Protein AF-X8CMC0-F1 (afdb_monomer)

Foldseek 3Di:
DDDPPDDFDPDDDPPDDSDDDCVVVVVVVVVLCPDPCNVVVVVLCVQAPNWQWKWWFWDADPVRDIDIGIYHPLDLDCVVTVRSVVVVVVVVVVCVVVVHDDDDDDDDDDDGDIDTDDHD

Sequence (120 aa):
MSTVVADSPMIVLPGLPTTVDPGPVITQMLRRAASPSYGSWWHRAESVGFCAHPIQLRGTDTGGRRHTVWTRCNNRRATVCPSCSDLYARDTWQLVHAGAPAATTTYPLKSLAVRRCSPL

InterPro domains:
  IPR046828 Replication initiator protein [PF20199] (38-102)

Radius of gyration: 20.12 Å; Cα contacts (8 Å, |Δi|>4): 96; chains: 1; bounding box: 39×42×58 Å

Secondary structure (DSSP, 8-state):
---------S---TTS-S----HHHHHHHHHHHTSTTHHHHHHHHHHTTT-SS-EEEEEE-TT--EEEEEE------TTT-HHHHHHHHHHHHHHHHTTPPP-----------PEEPPP-

pLDDT: mean 81.5, std 19.06, range [33.06, 96.94]

Organism: NCBI:txid1299334

Solvent-accessible surface area (backbone atoms only — not comparable to full-atom values): 7754 Å² total; per-residue (Å²): 137,80,81,78,79,70,78,80,74,94,73,82,58,91,94,57,80,94,73,79,84,57,62,69,59,52,52,51,50,51,55,49,65,73,35,94,60,28,65,67,50,48,54,50,38,58,68,26,71,56,35,84,53,53,26,50,46,68,51,64,51,98,85,66,52,79,46,76,47,68,34,49,61,72,42,72,46,51,93,80,24,49,55,38,16,52,51,49,49,54,56,50,48,55,39,48,74,72,68,48,76,86,83,81,86,84,76,88,82,76,92,74,78,78,49,81,67,79,92,129

Nearest PDB structures (foldseek):
  1t94-assembly2_B  TM=2.891E-01  e=3.908E+00  Homo sapiens
  1hbx-assembly1_A  TM=2.400E-01  e=9.453E+00  Homo sapien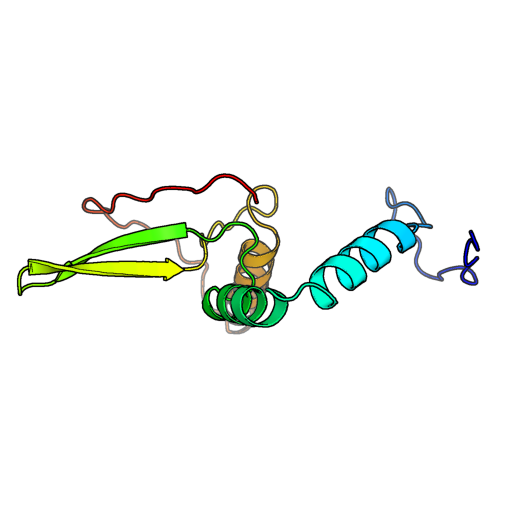s
  4r8u-assembly2_B  TM=1.922E-01  e=8.332E+00  Escherichia coli K-12

Structure (mmCIF, N/CA/C/O backbone):
data_AF-X8CMC0-F1
#
_entry.id   AF-X8CMC0-F1
#
loop_
_atom_site.group_PDB
_atom_site.id
_atom_site.type_symbol
_atom_site.label_atom_id
_atom_site.label_alt_id
_atom_site.label_comp_id
_atom_site.label_asym_id
_atom_site.label_entity_id
_atom_site.label_seq_id
_atom_site.pdbx_PDB_ins_code
_atom_site.Cartn_x
_atom_site.Cartn_y
_atom_site.Cartn_z
_atom_site.occupancy
_atom_site.B_iso_or_equiv
_atom_site.auth_seq_id
_atom_site.auth_comp_id
_atom_site.auth_asym_id
_atom_site.auth_atom_id
_atom_site.pdbx_PDB_model_num
ATOM 1 N N . MET A 1 1 ? -8.562 19.507 -24.814 1.00 41.75 1 MET A N 1
ATOM 2 C CA . MET A 1 1 ? -7.908 18.184 -24.732 1.00 41.75 1 MET A CA 1
ATOM 3 C C . MET A 1 1 ? -6.624 18.301 -25.533 1.00 41.75 1 MET A C 1
ATOM 5 O O . MET A 1 1 ? -6.672 18.194 -26.748 1.00 41.75 1 MET A O 1
ATOM 9 N N . SER A 1 2 ? -5.527 18.693 -24.883 1.00 46.56 2 SER A N 1
ATOM 10 C CA . SER A 1 2 ? -4.251 18.928 -25.568 1.00 46.56 2 SER A CA 1
ATOM 11 C C . SER A 1 2 ? -3.387 17.687 -25.410 1.00 46.56 2 SER A C 1
ATOM 13 O O . SER A 1 2 ? -2.895 17.412 -24.320 1.00 46.56 2 SER A O 1
ATOM 15 N N . THR A 1 3 ? -3.238 16.923 -26.487 1.00 46.53 3 THR A N 1
ATOM 16 C CA . THR A 1 3 ? -2.191 15.910 -26.616 1.00 46.53 3 THR A CA 1
ATOM 17 C C . THR A 1 3 ? -0.849 16.630 -26.583 1.00 46.53 3 THR A C 1
ATOM 19 O O . THR A 1 3 ? -0.515 17.359 -27.517 1.00 46.53 3 THR A O 1
ATOM 22 N N . VAL A 1 4 ? -0.092 16.470 -25.500 1.00 57.84 4 VAL A N 1
ATOM 23 C CA . VAL A 1 4 ? 1.309 16.895 -25.481 1.00 57.84 4 VAL A CA 1
ATOM 24 C C . VAL A 1 4 ? 2.069 15.892 -26.342 1.00 57.84 4 VAL A C 1
ATOM 26 O O . VAL A 1 4 ? 2.314 14.766 -25.915 1.00 57.84 4 VAL A O 1
ATOM 29 N N . VAL A 1 5 ? 2.394 16.278 -27.578 1.00 52.16 5 VAL A N 1
ATOM 30 C CA . VAL A 1 5 ? 3.409 15.581 -28.372 1.00 52.16 5 VAL A CA 1
ATOM 31 C C . VAL A 1 5 ? 4.739 15.935 -27.719 1.00 52.16 5 VAL A C 1
ATOM 33 O O . VAL A 1 5 ? 5.286 17.010 -27.949 1.00 52.16 5 VAL A O 1
ATOM 36 N N . ALA A 1 6 ? 5.194 15.079 -26.806 1.00 54.97 6 ALA A N 1
ATOM 37 C CA . ALA A 1 6 ? 6.567 15.135 -26.347 1.00 54.97 6 ALA A CA 1
ATOM 38 C C . ALA A 1 6 ? 7.461 14.817 -27.550 1.00 54.97 6 ALA A C 1
ATOM 40 O O . ALA A 1 6 ? 7.241 13.823 -28.245 1.00 54.97 6 ALA A O 1
ATOM 41 N N . ASP A 1 7 ? 8.425 15.697 -27.796 1.00 58.53 7 ASP A N 1
ATOM 42 C CA . ASP A 1 7 ? 9.547 15.453 -28.691 1.00 58.53 7 ASP A CA 1
ATOM 43 C C . ASP A 1 7 ? 10.149 14.059 -28.416 1.00 58.53 7 ASP A C 1
ATOM 45 O O . ASP A 1 7 ? 10.162 13.581 -27.277 1.00 58.53 7 ASP A O 1
ATOM 49 N N . SER A 1 8 ? 10.540 13.367 -29.482 1.00 57.66 8 SER A N 1
ATOM 50 C CA . SER A 1 8 ? 10.729 11.907 -29.522 1.00 57.66 8 SER A CA 1
ATOM 51 C C . SER A 1 8 ? 11.650 11.369 -28.408 1.00 57.66 8 SER A C 1
ATOM 53 O O . SER A 1 8 ? 12.751 11.894 -28.232 1.00 57.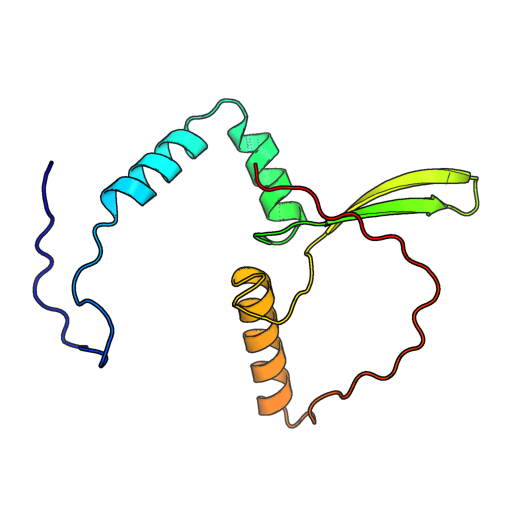66 8 SER A O 1
ATOM 55 N N . PRO A 1 9 ? 11.307 10.275 -27.690 1.00 60.53 9 PRO A N 1
ATOM 56 C CA . PRO A 1 9 ? 12.247 9.667 -26.754 1.00 60.53 9 PRO A CA 1
ATOM 57 C C . PRO A 1 9 ? 13.351 8.893 -27.496 1.00 60.53 9 PRO A C 1
ATOM 59 O O . PRO A 1 9 ? 13.080 7.990 -28.284 1.00 60.53 9 PRO A O 1
ATOM 62 N N . MET A 1 10 ? 14.612 9.192 -27.165 1.00 59.69 10 MET A N 1
ATOM 63 C CA . MET A 1 10 ? 15.829 8.474 -27.602 1.00 59.69 10 MET A CA 1
ATOM 64 C C . MET A 1 10 ? 15.893 6.997 -27.157 1.00 59.69 10 MET A C 1
ATOM 66 O O . MET A 1 10 ? 16.783 6.262 -27.578 1.00 59.69 10 MET A O 1
ATOM 70 N N . ILE A 1 11 ? 14.982 6.547 -26.289 1.00 68.25 11 ILE A N 1
ATOM 71 C CA . ILE A 1 11 ? 14.926 5.174 -25.778 1.00 68.25 11 ILE A CA 1
ATOM 72 C C . ILE A 1 11 ? 13.613 4.543 -26.240 1.00 68.25 11 ILE A C 1
ATOM 74 O O . ILE A 1 11 ? 12.544 4.841 -25.710 1.00 68.25 11 ILE A O 1
ATOM 78 N N . VAL A 1 12 ? 13.712 3.647 -27.222 1.00 73.75 12 VAL A N 1
ATOM 79 C CA . VAL A 1 12 ? 12.612 2.786 -27.671 1.00 73.75 12 VAL A CA 1
ATOM 80 C C . VAL A 1 12 ? 12.848 1.392 -27.095 1.00 73.75 12 VAL A C 1
ATOM 82 O O . VAL A 1 12 ? 13.780 0.699 -27.500 1.00 73.75 12 VAL A O 1
ATOM 85 N N . LEU A 1 13 ? 12.022 0.982 -26.129 1.00 67.06 13 LEU A N 1
ATOM 86 C CA . LEU A 1 13 ? 12.032 -0.391 -25.617 1.00 67.06 13 LEU A CA 1
ATOM 87 C C . LEU A 1 13 ? 11.153 -1.291 -26.504 1.00 67.06 13 LEU A C 1
ATOM 89 O O . LEU A 1 13 ? 9.997 -0.938 -26.756 1.00 67.06 13 LEU A O 1
ATOM 93 N N . PRO A 1 14 ? 11.634 -2.475 -26.931 1.00 77.50 14 PRO A N 1
ATOM 94 C CA . PRO A 1 14 ? 10.813 -3.432 -27.666 1.00 77.50 14 PRO A CA 1
ATOM 95 C C . PRO A 1 14 ? 9.555 -3.821 -26.878 1.00 77.50 14 PRO A C 1
ATOM 97 O O . PRO A 1 14 ? 9.642 -4.267 -25.735 1.00 77.50 14 PRO A O 1
ATOM 100 N N . GLY A 1 15 ? 8.382 -3.665 -27.496 1.00 72.75 15 GLY A N 1
ATOM 101 C CA . GLY A 1 15 ? 7.094 -4.050 -26.907 1.00 72.75 15 GLY A CA 1
ATOM 102 C C . GLY A 1 15 ? 6.471 -3.034 -25.942 1.00 72.75 15 GLY A C 1
ATOM 103 O O . GLY A 1 15 ? 5.395 -3.311 -25.416 1.00 72.75 15 GLY A O 1
ATOM 104 N N . LEU A 1 16 ? 7.091 -1.866 -25.726 1.00 67.50 16 LEU A N 1
ATOM 105 C CA . LEU A 1 16 ? 6.488 -0.770 -24.961 1.00 67.50 16 LEU A CA 1
ATOM 106 C C . LEU A 1 16 ? 5.939 0.316 -25.902 1.00 67.50 16 LEU A C 1
ATOM 108 O O . LEU A 1 16 ? 6.639 0.721 -26.831 1.00 67.50 16 LEU A O 1
ATOM 112 N N . PRO A 1 17 ? 4.717 0.831 -25.670 1.00 73.31 17 PRO A N 1
ATOM 113 C CA . PRO A 1 17 ? 4.226 1.982 -26.416 1.00 73.31 17 PRO A CA 1
ATOM 114 C C . PRO A 1 17 ? 5.101 3.212 -26.130 1.00 73.31 17 PRO A C 1
ATOM 116 O O . PRO A 1 17 ? 5.435 3.496 -24.981 1.00 73.31 17 PRO A O 1
ATOM 119 N N . THR A 1 18 ? 5.445 3.960 -27.180 1.00 71.19 18 THR A N 1
ATOM 120 C CA . THR A 1 18 ? 6.251 5.195 -27.101 1.00 71.19 18 THR A CA 1
ATOM 121 C C . THR A 1 18 ? 5.466 6.389 -26.560 1.00 71.19 18 THR A C 1
ATOM 123 O O . THR A 1 18 ? 6.049 7.421 -26.238 1.00 71.19 18 THR A O 1
ATOM 126 N N . THR A 1 19 ? 4.144 6.251 -26.439 1.00 72.62 19 THR A N 1
ATOM 127 C CA . THR A 1 19 ? 3.239 7.296 -25.963 1.00 72.62 19 THR A CA 1
ATOM 128 C C . THR A 1 19 ? 2.238 6.717 -24.969 1.00 72.62 19 THR A C 1
ATOM 130 O O . THR A 1 19 ? 1.474 5.809 -25.300 1.00 72.62 19 THR A O 1
ATOM 133 N N . VAL A 1 20 ? 2.210 7.278 -23.763 1.00 81.19 20 VAL A N 1
ATOM 134 C CA . VAL A 1 20 ? 1.167 7.060 -22.754 1.00 81.19 20 VAL A CA 1
ATOM 135 C C . VAL A 1 20 ? 0.507 8.412 -22.515 1.00 81.19 20 VAL A C 1
ATOM 137 O O . VAL A 1 20 ? 1.221 9.374 -22.257 1.00 81.19 20 VAL A O 1
ATOM 140 N N . ASP A 1 21 ? -0.824 8.503 -22.602 1.00 84.75 21 ASP A N 1
ATOM 141 C CA . ASP A 1 21 ? -1.555 9.715 -22.205 1.00 84.75 21 ASP A CA 1
ATOM 142 C C . ASP A 1 21 ? -1.669 9.765 -20.670 1.00 84.75 21 ASP A C 1
ATOM 144 O O . ASP A 1 21 ? -2.390 8.950 -20.082 1.00 84.75 21 ASP A O 1
ATOM 148 N N . PRO A 1 22 ? -0.975 10.695 -19.984 1.00 86.19 22 PRO A N 1
ATOM 149 C CA . PRO A 1 22 ? -1.045 10.796 -18.533 1.00 86.19 22 PRO A CA 1
ATOM 150 C C . PRO A 1 22 ? -2.293 11.556 -18.055 1.00 86.19 22 PRO A C 1
ATOM 152 O O . PRO A 1 22 ? -2.583 11.553 -16.857 1.00 86.19 22 PRO A O 1
ATOM 155 N N . GLY A 1 23 ? -3.036 12.219 -18.951 1.00 92.50 23 GLY A N 1
ATOM 156 C CA . GLY A 1 23 ? -4.144 13.118 -18.620 1.00 92.50 23 GLY A CA 1
ATOM 157 C C . GLY A 1 23 ? -5.206 12.511 -17.691 1.00 92.50 23 GLY A C 1
ATOM 158 O O . GLY A 1 23 ? -5.557 13.142 -16.684 1.00 92.50 23 GLY A O 1
ATOM 159 N N . PRO A 1 24 ? -5.693 11.280 -17.943 1.00 91.81 24 PRO A N 1
ATOM 160 C CA . PRO A 1 24 ? -6.652 10.618 -17.061 1.00 91.81 24 PRO A CA 1
ATOM 161 C C . PRO A 1 24 ? -6.103 10.374 -15.649 1.00 91.81 24 PRO A C 1
ATOM 163 O O . PRO A 1 24 ? -6.806 10.608 -14.664 1.00 91.81 24 PRO A O 1
ATOM 166 N N . VAL A 1 25 ? -4.838 9.955 -15.537 1.00 89.75 25 VAL A N 1
ATOM 167 C CA . VAL A 1 25 ? -4.172 9.691 -14.251 1.00 89.75 25 VAL A CA 1
ATOM 168 C C . VAL A 1 25 ? -3.997 10.990 -13.469 1.00 89.75 25 VAL A C 1
ATOM 170 O O . VAL A 1 25 ? -4.369 11.056 -12.299 1.00 89.75 25 VAL A O 1
ATOM 173 N N . ILE A 1 26 ? -3.521 12.050 -14.125 1.00 94.12 26 ILE A N 1
ATOM 174 C CA . ILE A 1 26 ? -3.376 13.380 -13.517 1.00 94.12 26 ILE A CA 1
ATOM 175 C C . ILE A 1 26 ? -4.734 13.889 -13.022 1.00 94.12 26 ILE A C 1
ATOM 177 O O . ILE A 1 26 ? -4.851 14.366 -11.895 1.00 94.12 26 ILE A O 1
ATOM 181 N N . THR A 1 27 ? -5.792 13.725 -13.818 1.00 96.12 27 THR A N 1
ATOM 182 C CA . THR A 1 27 ? -7.153 14.124 -13.429 1.00 96.12 27 THR A CA 1
ATOM 183 C C . THR A 1 27 ? -7.631 13.372 -12.182 1.00 96.12 27 THR A C 1
ATOM 185 O O . THR A 1 27 ? -8.232 13.971 -11.288 1.00 96.12 27 THR A O 1
ATOM 188 N N . GLN A 1 28 ? -7.352 12.068 -12.079 1.00 94.25 28 GLN A N 1
ATOM 189 C CA . GLN A 1 28 ? -7.662 11.286 -10.878 1.00 94.25 28 GLN A CA 1
ATOM 190 C C . GLN A 1 28 ? -6.845 11.743 -9.662 1.00 94.25 28 GLN A C 1
ATOM 192 O O . GLN A 1 28 ? -7.406 11.871 -8.570 1.00 94.25 28 GLN A O 1
ATOM 197 N N . MET A 1 29 ? -5.554 12.035 -9.847 1.00 93.38 29 MET A N 1
ATOM 198 C CA . MET A 1 29 ? -4.682 12.556 -8.790 1.00 93.38 29 MET A CA 1
ATOM 199 C C . MET A 1 29 ? -5.204 13.888 -8.248 1.00 93.38 29 MET A C 1
ATOM 201 O O . MET A 1 29 ? -5.392 14.017 -7.039 1.00 93.38 29 MET A O 1
ATOM 205 N N . LEU A 1 30 ? -5.526 14.841 -9.129 1.00 96.81 30 LEU A N 1
ATOM 206 C CA . LEU A 1 30 ? -6.083 16.141 -8.747 1.00 96.81 30 LEU A CA 1
ATOM 207 C C . LEU A 1 30 ? -7.417 15.991 -8.011 1.00 96.81 30 LEU A C 1
ATOM 209 O O . LEU A 1 30 ? -7.621 16.613 -6.971 1.00 96.81 30 LEU A O 1
ATOM 213 N N . ARG A 1 31 ? -8.305 15.111 -8.492 1.00 96.12 31 ARG A N 1
ATOM 214 C CA . ARG A 1 31 ? -9.584 14.825 -7.825 1.00 96.12 31 ARG A CA 1
ATOM 215 C C . ARG A 1 31 ? -9.384 14.281 -6.407 1.00 96.12 31 ARG A C 1
ATOM 217 O O . ARG A 1 31 ? -10.098 14.689 -5.495 1.00 96.12 31 ARG A O 1
ATOM 224 N N . ARG A 1 32 ? -8.432 13.362 -6.203 1.00 94.88 32 ARG A N 1
ATOM 225 C CA . ARG A 1 32 ? -8.116 12.818 -4.871 1.00 94.88 32 ARG A CA 1
ATOM 226 C C . ARG A 1 32 ? -7.496 13.887 -3.970 1.00 94.88 32 ARG A C 1
ATOM 228 O O . ARG A 1 32 ? -7.910 13.992 -2.816 1.00 94.88 32 ARG A O 1
ATOM 235 N N . ALA A 1 33 ? -6.551 14.668 -4.491 1.00 95.69 33 ALA A N 1
ATOM 236 C CA . ALA A 1 33 ? -5.860 15.731 -3.762 1.00 95.69 33 ALA A CA 1
ATOM 237 C C . ALA A 1 33 ? -6.813 16.841 -3.295 1.00 95.69 33 ALA A C 1
ATOM 239 O O . ALA A 1 33 ? -6.703 17.314 -2.170 1.00 95.69 33 ALA A O 1
ATOM 240 N N . ALA A 1 34 ? -7.799 17.195 -4.121 1.00 96.94 34 ALA A N 1
ATOM 241 C CA . ALA A 1 34 ? -8.818 18.186 -3.785 1.00 96.94 34 ALA A CA 1
ATOM 242 C C . ALA A 1 34 ? -9.915 17.662 -2.834 1.00 96.94 34 ALA A C 1
ATOM 244 O O . ALA A 1 34 ? -10.795 18.423 -2.434 1.00 96.94 34 ALA A O 1
ATOM 245 N N . SER A 1 35 ? -9.917 16.369 -2.480 1.00 96.62 35 SER A N 1
ATOM 246 C CA . SER A 1 35 ? -10.962 15.808 -1.615 1.00 96.62 35 SER A CA 1
ATOM 247 C C . SER A 1 35 ? -10.798 16.262 -0.152 1.00 96.62 35 SER A C 1
ATOM 249 O O . SER A 1 35 ? -9.684 16.226 0.371 1.00 96.62 35 SER A O 1
ATOM 251 N N . PRO A 1 36 ? -11.884 16.590 0.579 1.00 96.75 36 PRO A N 1
ATOM 252 C CA . PRO A 1 36 ? -11.802 16.958 2.002 1.00 96.75 36 PRO A CA 1
ATOM 253 C C . PRO A 1 36 ? -11.171 15.870 2.887 1.00 96.75 36 PRO A C 1
ATOM 255 O O . PRO A 1 36 ? -10.554 16.152 3.909 1.00 96.75 36 PRO A O 1
ATOM 258 N N . SER A 1 37 ? -11.301 14.605 2.479 1.00 94.69 37 SER A N 1
ATOM 259 C CA . SER A 1 37 ? -10.711 13.441 3.147 1.00 94.69 37 SER A CA 1
ATOM 260 C C . SER A 1 37 ? -9.237 13.195 2.807 1.00 94.69 37 SER A C 1
ATOM 262 O O . SER A 1 37 ? -8.679 12.190 3.243 1.00 94.69 37 SER A O 1
ATOM 264 N N . TYR A 1 38 ? -8.605 14.050 1.998 1.00 96.00 38 TYR A N 1
ATOM 265 C CA . TYR A 1 38 ? -7.251 13.812 1.501 1.00 96.00 38 TYR A CA 1
ATOM 266 C C . TYR A 1 38 ? -6.245 13.596 2.633 1.00 96.00 38 TYR A C 1
ATOM 268 O O . TYR A 1 38 ? -5.507 12.618 2.594 1.00 96.00 38 TYR A O 1
ATOM 276 N N . GLY A 1 39 ? -6.257 14.438 3.672 1.00 96.81 39 GLY A N 1
ATOM 277 C CA . GLY A 1 39 ? -5.290 14.339 4.771 1.00 96.81 39 GLY A CA 1
ATOM 278 C C . GLY A 1 39 ? -5.361 13.007 5.526 1.00 96.81 39 GLY A C 1
ATOM 279 O O . GLY A 1 39 ? -4.339 12.362 5.751 1.00 96.81 39 GLY A O 1
ATOM 280 N N . SER A 1 40 ? -6.567 12.542 5.867 1.00 94.69 40 SER A N 1
ATOM 281 C CA . SER A 1 40 ? -6.744 11.261 6.568 1.00 94.69 40 SER A CA 1
ATOM 282 C C . SER A 1 40 ? -6.437 10.058 5.674 1.00 94.69 40 SER A C 1
ATOM 284 O O . SER A 1 40 ? -5.900 9.052 6.143 1.00 94.69 40 SER A O 1
ATOM 286 N N . TRP A 1 41 ? -6.734 10.162 4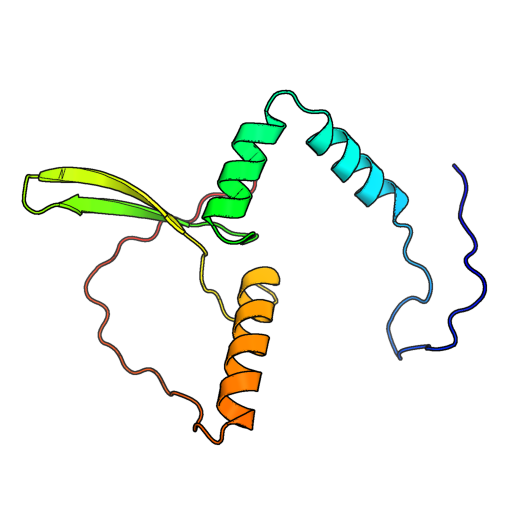.378 1.00 93.56 41 TRP A N 1
ATOM 287 C CA . TRP A 1 41 ? -6.341 9.169 3.385 1.00 93.56 41 TRP A CA 1
ATOM 288 C C . TRP A 1 41 ? -4.817 9.105 3.207 1.00 93.56 41 TRP A C 1
ATOM 290 O O . TRP A 1 41 ? -4.257 8.011 3.249 1.00 93.56 41 TRP A O 1
ATOM 300 N N . TRP A 1 42 ? -4.145 10.251 3.069 1.00 95.44 42 TRP A N 1
ATOM 301 C CA . TRP A 1 42 ? -2.696 10.346 2.883 1.00 95.44 42 TRP A CA 1
ATOM 302 C C . TRP A 1 42 ? -1.943 9.797 4.089 1.00 95.44 42 TRP A C 1
ATOM 304 O O . TRP A 1 42 ? -1.083 8.937 3.929 1.00 95.44 42 TRP A O 1
ATOM 314 N N . HIS A 1 43 ? -2.347 10.186 5.301 1.00 95.19 43 HIS A N 1
ATOM 315 C CA . HIS A 1 43 ? -1.756 9.662 6.532 1.00 95.19 43 HIS A CA 1
ATOM 316 C C . HIS A 1 43 ? -1.913 8.134 6.625 1.00 95.19 43 HIS A C 1
ATOM 318 O O . HIS A 1 43 ? -1.001 7.422 7.043 1.00 95.19 43 HIS A O 1
ATOM 324 N N . ARG A 1 44 ? -3.045 7.582 6.161 1.00 92.31 44 ARG A N 1
ATOM 325 C CA . ARG A 1 44 ? -3.213 6.126 6.072 1.00 92.31 44 ARG A CA 1
ATOM 326 C C . ARG A 1 44 ? -2.298 5.503 5.019 1.00 92.31 44 ARG A C 1
ATOM 328 O O . ARG A 1 44 ? -1.699 4.470 5.309 1.00 92.31 44 ARG A O 1
ATOM 335 N N . ALA A 1 45 ? -2.189 6.095 3.832 1.00 94.19 45 ALA A N 1
ATOM 336 C CA . ALA A 1 45 ? -1.301 5.614 2.776 1.00 94.19 45 ALA A CA 1
ATOM 337 C C . ALA A 1 45 ? 0.168 5.598 3.236 1.00 94.19 45 ALA A C 1
ATOM 339 O O . ALA A 1 45 ? 0.858 4.598 3.042 1.00 94.19 45 ALA A O 1
ATOM 340 N N . GLU A 1 46 ? 0.605 6.650 3.925 1.00 95.69 46 GLU A N 1
ATOM 341 C CA . GLU A 1 46 ? 1.932 6.760 4.528 1.00 95.69 46 GLU A CA 1
ATOM 342 C C . GLU A 1 46 ? 2.146 5.701 5.620 1.00 95.69 46 GLU A C 1
ATOM 344 O O . GLU A 1 46 ? 3.144 4.984 5.590 1.00 95.69 46 GLU A O 1
ATOM 349 N N . SER A 1 47 ? 1.167 5.502 6.515 1.00 94.75 47 SER A N 1
ATOM 350 C CA . SER A 1 47 ? 1.270 4.528 7.619 1.00 94.75 47 SER A CA 1
ATOM 351 C C . SER A 1 47 ? 1.513 3.081 7.164 1.00 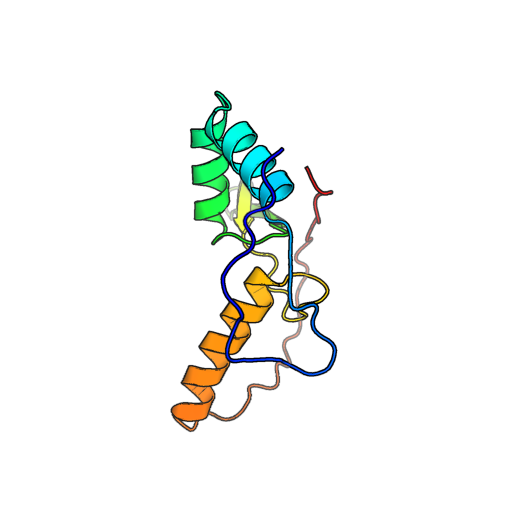94.75 47 SER A C 1
ATOM 353 O O . SER A 1 47 ? 2.089 2.286 7.902 1.00 94.75 47 SER A O 1
ATOM 355 N N . VAL A 1 48 ? 1.098 2.728 5.941 1.00 95.94 48 VAL A N 1
ATOM 356 C CA . VAL A 1 48 ? 1.299 1.395 5.344 1.00 95.94 48 VAL A CA 1
ATOM 357 C C . VAL A 1 48 ? 2.438 1.358 4.317 1.00 95.94 48 VAL A C 1
ATOM 359 O O . VAL A 1 48 ? 2.587 0.355 3.614 1.00 95.94 48 VAL A O 1
ATOM 362 N N . GLY A 1 49 ? 3.218 2.436 4.192 1.00 94.31 49 GLY A N 1
ATOM 363 C CA . GLY A 1 49 ? 4.325 2.554 3.240 1.00 94.31 49 GLY A CA 1
ATOM 364 C C . GLY A 1 49 ? 3.878 2.536 1.776 1.00 94.31 49 GLY A C 1
ATOM 365 O O . GLY A 1 49 ? 4.531 1.907 0.947 1.00 94.31 49 GLY A O 1
ATOM 366 N N . PHE A 1 50 ? 2.733 3.151 1.465 1.00 95.19 50 PHE A N 1
ATOM 367 C CA . PHE A 1 50 ? 2.151 3.216 0.116 1.00 95.19 50 PHE A CA 1
ATOM 368 C C . PHE A 1 50 ? 1.890 1.837 -0.521 1.00 95.19 50 PHE A C 1
ATOM 370 O O . PHE A 1 50 ? 1.947 1.639 -1.739 1.00 95.19 50 PHE A O 1
ATOM 377 N N . CYS A 1 51 ? 1.581 0.839 0.311 1.00 95.44 51 CYS A N 1
ATOM 378 C CA . CYS A 1 51 ? 1.115 -0.455 -0.163 1.00 95.44 51 CYS A CA 1
ATOM 379 C C . CYS A 1 51 ? -0.181 -0.293 -0.977 1.00 95.44 51 CYS A C 1
ATOM 381 O O . CYS A 1 51 ? -1.159 0.244 -0.466 1.00 95.44 51 CYS A O 1
ATOM 383 N N . ALA A 1 52 ? -0.216 -0.816 -2.209 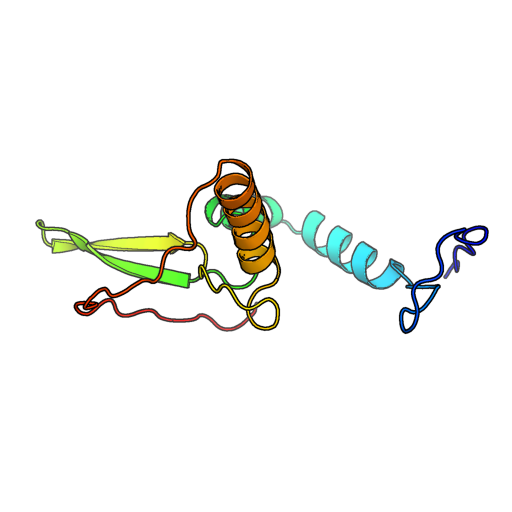1.00 93.44 52 ALA A N 1
ATOM 384 C CA . ALA A 1 52 ? -1.427 -0.803 -3.041 1.00 93.44 52 ALA A CA 1
ATOM 385 C C . ALA A 1 52 ? -2.536 -1.727 -2.494 1.00 93.44 52 ALA A C 1
ATOM 387 O O . ALA A 1 52 ? -3.701 -1.585 -2.844 1.00 93.44 52 ALA A O 1
ATOM 388 N N . HIS A 1 53 ? -2.169 -2.665 -1.614 1.00 94.38 53 HIS A N 1
ATOM 389 C CA . HIS A 1 53 ? -3.068 -3.661 -1.030 1.00 94.38 53 HIS A CA 1
ATOM 390 C C . HIS A 1 53 ? -2.844 -3.766 0.485 1.00 94.38 53 HIS A C 1
ATOM 392 O O . HIS A 1 53 ? -2.315 -4.775 0.955 1.00 94.38 53 HIS A O 1
ATOM 398 N N . PRO A 1 54 ? -3.160 -2.728 1.275 1.00 94.50 54 PRO A N 1
ATOM 399 C CA . PRO A 1 54 ? -2.946 -2.776 2.715 1.00 94.50 54 PRO A CA 1
ATOM 400 C C . PRO A 1 54 ? -3.814 -3.863 3.362 1.00 94.50 54 PRO A C 1
ATOM 402 O O . PRO A 1 54 ? -4.970 -4.070 2.988 1.00 94.50 54 PRO A O 1
ATOM 405 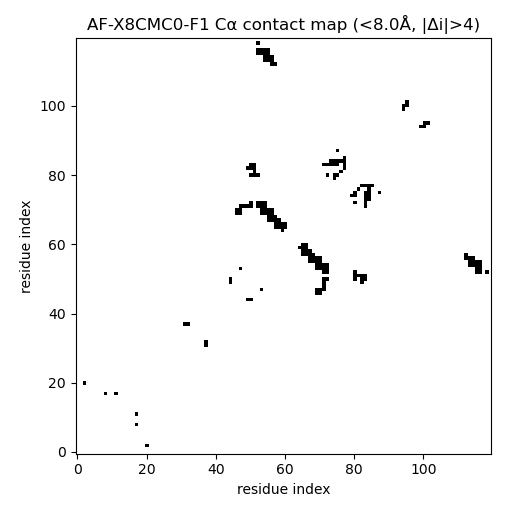N N . ILE A 1 55 ? -3.256 -4.557 4.355 1.00 94.44 55 ILE A N 1
ATOM 406 C CA . ILE A 1 55 ? -3.965 -5.575 5.136 1.00 94.44 55 ILE A CA 1
ATOM 407 C C . ILE A 1 55 ? -4.222 -5.065 6.549 1.00 94.44 55 ILE A C 1
ATOM 409 O O . ILE A 1 55 ? -3.418 -4.329 7.125 1.00 94.44 55 ILE A O 1
ATOM 413 N N . GLN A 1 56 ? -5.352 -5.478 7.114 1.00 93.94 56 GLN A N 1
ATOM 414 C CA . GLN A 1 56 ? -5.707 -5.165 8.488 1.00 93.94 56 GLN A CA 1
ATOM 415 C C . GLN A 1 56 ? -5.403 -6.371 9.373 1.00 93.94 56 GLN A C 1
ATOM 417 O O . GLN A 1 56 ? -6.014 -7.432 9.230 1.00 93.94 56 GLN A O 1
ATOM 422 N N . LEU A 1 57 ? -4.479 -6.192 10.309 1.00 93.56 57 LEU A N 1
ATOM 423 C CA . LEU A 1 57 ? -4.214 -7.151 11.368 1.00 93.56 57 LEU A CA 1
ATOM 424 C C . LEU A 1 57 ? -5.117 -6.843 12.555 1.00 93.56 57 LEU A C 1
ATOM 426 O O . LEU A 1 57 ? -5.273 -5.689 12.957 1.00 93.56 57 LEU A O 1
ATOM 430 N N . ARG A 1 58 ? -5.714 -7.889 13.118 1.00 94.44 58 ARG A N 1
ATOM 431 C CA . ARG A 1 58 ? -6.505 -7.818 14.345 1.00 94.44 58 ARG A CA 1
ATOM 432 C C . ARG A 1 58 ? -5.899 -8.787 15.342 1.00 94.44 58 ARG A C 1
ATOM 434 O O . ARG A 1 58 ? -5.672 -9.943 15.000 1.00 94.44 58 ARG A O 1
ATOM 441 N N . GLY A 1 59 ? -5.644 -8.310 16.550 1.00 93.50 59 GLY A N 1
ATOM 442 C CA . GLY A 1 59 ? -5.060 -9.109 17.619 1.00 93.50 59 GLY A CA 1
ATOM 443 C C . GLY A 1 59 ? -5.604 -8.684 18.971 1.00 93.50 59 GLY A C 1
ATOM 444 O O . GLY A 1 59 ? -6.144 -7.588 19.118 1.00 93.50 59 GLY A O 1
ATOM 445 N N . THR A 1 60 ? -5.476 -9.562 19.951 1.00 95.19 60 THR A N 1
ATOM 446 C CA . THR A 1 60 ? -5.740 -9.271 21.360 1.00 95.19 60 THR A CA 1
ATOM 447 C C . THR A 1 60 ? -4.419 -9.294 22.104 1.00 95.19 60 THR A C 1
ATOM 449 O O . THR A 1 60 ? -3.611 -10.193 21.871 1.00 95.19 60 THR A O 1
ATOM 452 N N . ASP A 1 61 ? -4.180 -8.301 22.956 1.00 91.50 61 ASP A N 1
ATOM 453 C CA . ASP A 1 61 ? -3.010 -8.326 23.832 1.00 91.50 61 ASP A CA 1
ATOM 454 C C . ASP A 1 61 ? -3.212 -9.279 25.021 1.00 91.50 61 ASP A C 1
ATOM 456 O O . ASP A 1 61 ? -4.274 -9.884 25.194 1.00 91.50 61 ASP A O 1
ATOM 460 N N . THR A 1 62 ? -2.175 -9.418 25.846 1.00 93.19 62 THR A N 1
ATOM 461 C CA . THR A 1 62 ? -2.191 -10.254 27.054 1.00 93.19 62 THR A CA 1
ATOM 462 C C . THR A 1 62 ? -3.186 -9.772 28.112 1.00 93.19 62 THR A C 1
ATOM 464 O O . THR A 1 62 ? -3.598 -10.567 28.951 1.00 93.19 62 THR A O 1
ATOM 467 N N . GLY A 1 63 ? -3.609 -8.505 28.061 1.00 92.94 63 GLY A N 1
ATOM 468 C CA . GLY A 1 63 ? -4.652 -7.933 28.915 1.00 92.94 63 GLY A CA 1
ATOM 469 C C . GLY A 1 63 ? -6.067 -8.061 28.337 1.00 92.94 63 GLY A C 1
ATOM 470 O O . GLY A 1 63 ? -7.010 -7.533 28.921 1.00 92.94 63 GLY A O 1
ATOM 471 N N . GLY A 1 64 ? -6.238 -8.723 27.187 1.00 92.38 64 GLY A N 1
ATOM 472 C CA . GLY A 1 64 ? -7.530 -8.906 26.523 1.00 92.38 64 GLY A CA 1
ATOM 473 C C . GLY A 1 64 ? -8.017 -7.699 25.712 1.00 92.38 64 GLY A C 1
ATOM 474 O O . GLY A 1 64 ? -9.119 -7.738 25.157 1.00 92.38 64 GLY A O 1
ATOM 475 N N . ARG A 1 65 ? -7.222 -6.628 25.575 1.00 95.56 65 ARG A N 1
ATOM 476 C CA . ARG A 1 65 ? -7.591 -5.471 24.751 1.00 95.56 65 ARG A CA 1
ATOM 477 C C . ARG A 1 65 ? -7.481 -5.842 23.278 1.00 95.56 65 ARG A C 1
ATOM 479 O O . ARG A 1 65 ? -6.474 -6.382 22.822 1.00 95.56 65 ARG A O 1
ATOM 486 N N . ARG A 1 66 ? -8.516 -5.520 22.503 1.00 95.44 66 ARG A N 1
ATOM 487 C CA . ARG A 1 66 ? -8.508 -5.685 21.045 1.00 95.44 66 ARG A CA 1
ATOM 488 C C . ARG A 1 66 ? -7.742 -4.549 20.380 1.00 95.44 66 ARG A C 1
ATOM 490 O O . ARG A 1 66 ? -8.071 -3.382 20.573 1.00 95.44 66 ARG A O 1
ATOM 497 N N . HIS A 1 67 ? -6.805 -4.905 19.512 1.00 92.12 67 HIS A N 1
ATOM 498 C CA . HIS A 1 67 ? -6.023 -3.981 18.700 1.00 92.12 67 HIS A CA 1
ATOM 499 C C . HIS A 1 67 ? -6.258 -4.233 17.220 1.00 92.12 67 HIS A C 1
ATOM 501 O O . HIS A 1 67 ? -6.570 -5.343 16.777 1.00 92.12 67 HIS A O 1
ATOM 507 N N . THR A 1 68 ? -6.130 -3.173 16.437 1.00 92.81 68 THR A N 1
ATOM 508 C CA . THR A 1 68 ? -6.226 -3.234 14.984 1.00 92.81 68 THR A CA 1
ATOM 509 C C . THR A 1 68 ? -5.129 -2.373 14.394 1.00 92.81 68 THR A C 1
ATOM 511 O O . THR A 1 68 ? -5.039 -1.191 14.709 1.00 92.81 68 THR A O 1
ATOM 514 N N . VAL A 1 69 ? -4.303 -2.978 13.546 1.00 92.19 69 VAL A N 1
ATOM 515 C CA . VAL A 1 69 ? -3.156 -2.320 12.919 1.00 92.19 69 VAL A CA 1
ATOM 516 C C . VAL A 1 69 ? -3.242 -2.528 11.417 1.00 92.19 69 VAL A C 1
ATOM 518 O O . VAL A 1 69 ? -3.523 -3.630 10.944 1.00 92.19 69 VAL A O 1
ATOM 521 N N . TRP A 1 70 ? -3.014 -1.461 10.663 1.00 93.75 70 TRP A N 1
ATOM 522 C CA . TRP A 1 70 ? -2.853 -1.536 9.218 1.00 93.75 70 TRP A CA 1
ATOM 523 C C . TRP A 1 70 ? -1.384 -1.742 8.885 1.00 93.75 70 TRP A C 1
ATOM 525 O O . TRP A 1 70 ? -0.517 -1.104 9.471 1.00 93.75 70 TRP A O 1
ATOM 535 N N . THR A 1 71 ? -1.103 -2.639 7.949 1.00 94.56 71 THR A N 1
ATOM 536 C CA . THR A 1 71 ? 0.259 -2.887 7.478 1.00 94.56 71 THR A CA 1
ATOM 537 C C . THR A 1 71 ? 0.266 -3.208 5.989 1.00 94.56 71 THR A C 1
ATOM 539 O O . THR A 1 71 ? -0.771 -3.485 5.377 1.00 94.56 71 THR A O 1
ATOM 542 N N . ARG A 1 72 ? 1.453 -3.170 5.388 1.00 95.88 72 ARG A N 1
ATOM 543 C CA . ARG A 1 72 ? 1.684 -3.598 4.005 1.00 95.88 72 ARG A CA 1
ATOM 544 C C . ARG A 1 72 ? 1.368 -5.089 3.828 1.00 95.88 72 ARG A C 1
ATOM 546 O O . ARG A 1 72 ? 1.638 -5.890 4.717 1.00 95.88 72 ARG A O 1
ATOM 553 N N . CYS A 1 73 ? 0.873 -5.499 2.654 1.00 95.50 73 CYS A N 1
ATOM 554 C CA . CYS A 1 73 ? 0.616 -6.925 2.376 1.00 95.50 73 CYS A CA 1
ATOM 555 C C . CYS A 1 73 ? 1.878 -7.789 2.299 1.00 95.50 73 CYS A C 1
ATOM 557 O O . CYS A 1 73 ? 1.782 -9.010 2.391 1.00 95.50 73 CYS A O 1
ATOM 559 N N . ASN A 1 74 ? 3.037 -7.169 2.065 1.00 93.25 74 ASN A N 1
ATOM 560 C CA . ASN A 1 74 ? 4.325 -7.840 1.898 1.00 93.25 74 ASN A CA 1
ATOM 561 C C . ASN A 1 74 ? 4.343 -8.944 0.816 1.00 93.25 74 ASN A C 1
ATOM 563 O O . ASN A 1 74 ? 5.128 -9.889 0.890 1.00 93.25 74 ASN A O 1
ATOM 567 N N . ASN A 1 75 ? 3.476 -8.837 -0.200 1.00 94.44 75 ASN A N 1
ATOM 568 C CA . ASN A 1 75 ? 3.484 -9.763 -1.327 1.00 94.44 75 ASN A CA 1
ATOM 569 C C . ASN A 1 75 ? 4.637 -9.418 -2.278 1.00 94.44 75 ASN A C 1
ATOM 571 O O . ASN A 1 75 ? 4.740 -8.284 -2.738 1.00 94.44 75 ASN A O 1
ATOM 575 N N . ARG A 1 76 ? 5.479 -10.411 -2.573 1.00 93.81 76 ARG A N 1
ATOM 576 C CA . ARG A 1 76 ? 6.665 -10.272 -3.431 1.00 93.81 76 ARG A CA 1
ATOM 577 C C . ARG A 1 76 ? 6.352 -10.370 -4.931 1.00 93.81 76 ARG A C 1
ATOM 579 O O . ARG A 1 76 ? 7.259 -10.269 -5.743 1.00 93.81 76 ARG A O 1
ATOM 586 N N . ARG A 1 77 ? 5.098 -10.636 -5.317 1.00 94.31 77 ARG A N 1
ATOM 587 C CA . ARG A 1 77 ? 4.675 -10.760 -6.720 1.00 94.31 77 ARG A CA 1
ATOM 588 C C . ARG A 1 77 ? 4.201 -9.405 -7.239 1.00 94.31 77 ARG A C 1
ATOM 590 O O . ARG A 1 77 ? 3.170 -8.916 -6.775 1.00 94.31 77 ARG A O 1
ATOM 597 N N . ALA A 1 78 ? 4.885 -8.858 -8.243 1.00 93.44 78 ALA A N 1
ATOM 598 C CA . ALA A 1 78 ? 4.512 -7.593 -8.887 1.00 93.44 78 ALA A CA 1
ATOM 599 C C . ALA A 1 78 ? 3.070 -7.597 -9.425 1.00 93.44 78 ALA A C 1
ATOM 601 O O . ALA A 1 78 ? 2.365 -6.600 -9.303 1.00 93.44 78 ALA A O 1
ATOM 602 N N . THR A 1 79 ? 2.594 -8.746 -9.919 1.00 94.94 79 THR A N 1
ATOM 603 C CA . THR A 1 79 ? 1.206 -8.928 -10.378 1.00 94.94 79 THR A CA 1
ATOM 604 C C . THR A 1 79 ? 0.166 -8.798 -9.266 1.00 94.94 79 THR A C 1
ATOM 606 O O . THR A 1 79 ? -0.989 -8.509 -9.554 1.00 94.94 79 THR A O 1
ATOM 609 N N . VAL A 1 80 ? 0.548 -9.017 -8.002 1.00 94.44 80 VAL A N 1
ATOM 610 C CA . VAL A 1 80 ? -0.352 -8.866 -6.851 1.00 94.44 80 VAL A CA 1
ATOM 611 C C . VAL A 1 80 ? -0.168 -7.517 -6.178 1.00 94.44 80 VAL A C 1
ATOM 613 O O . VAL A 1 80 ? -1.148 -6.927 -5.757 1.00 94.44 80 VAL A O 1
ATOM 616 N N . CYS A 1 81 ? 1.060 -7.032 -6.010 1.00 96.00 81 CYS A N 1
ATOM 617 C CA . CYS A 1 81 ? 1.311 -5.728 -5.408 1.00 96.00 81 CYS A CA 1
ATOM 618 C C . CYS A 1 81 ? 2.623 -5.142 -5.950 1.00 96.00 81 CYS A C 1
ATOM 620 O O . CYS A 1 81 ? 3.688 -5.521 -5.451 1.00 96.00 81 CYS A O 1
ATOM 622 N N . PRO A 1 82 ? 2.572 -4.211 -6.924 1.00 94.94 82 PRO A N 1
ATOM 623 C CA . PRO A 1 82 ? 3.782 -3.634 -7.506 1.00 94.94 82 PRO A CA 1
ATOM 624 C C . PRO A 1 82 ? 4.610 -2.885 -6.455 1.00 94.94 82 PRO A C 1
ATOM 626 O O . PRO A 1 82 ? 5.806 -3.118 -6.350 1.00 94.94 82 PRO A O 1
ATOM 629 N N . SER A 1 83 ? 3.980 -2.113 -5.561 1.00 94.25 83 SER A 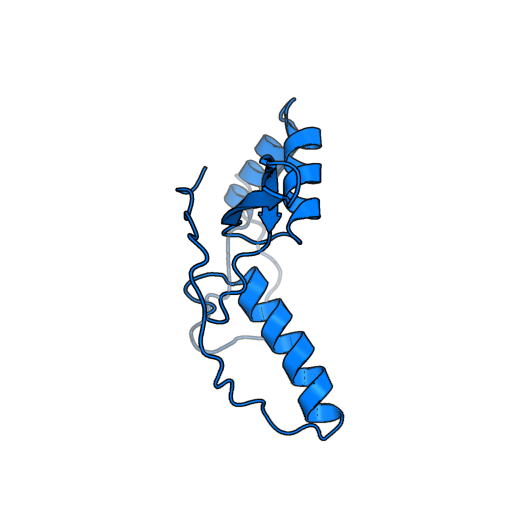N 1
ATOM 630 C CA . SER A 1 83 ? 4.727 -1.327 -4.570 1.00 94.25 83 SER A CA 1
ATOM 631 C C . SER A 1 83 ? 5.498 -2.169 -3.545 1.00 94.25 83 SER A C 1
ATOM 633 O O . SER A 1 83 ? 6.649 -1.868 -3.234 1.00 94.25 83 SER A O 1
ATOM 635 N N . CYS A 1 84 ? 4.913 -3.256 -3.026 1.00 96.00 84 CYS A N 1
ATOM 636 C CA . CYS A 1 84 ? 5.636 -4.161 -2.119 1.00 96.00 84 CYS A CA 1
ATOM 637 C C . CYS A 1 84 ? 6.698 -4.993 -2.842 1.00 96.00 84 CYS A C 1
ATOM 639 O O . CYS A 1 84 ? 7.727 -5.295 -2.237 1.00 96.00 84 CYS A O 1
ATOM 641 N N . SER A 1 85 ? 6.439 -5.362 -4.097 1.00 96.25 85 SER A N 1
ATOM 642 C CA . SER A 1 85 ? 7.389 -6.086 -4.938 1.00 96.25 85 SER A CA 1
ATOM 643 C C . SER A 1 85 ? 8.624 -5.235 -5.237 1.00 96.25 85 SER A C 1
ATOM 645 O O . SER A 1 85 ? 9.737 -5.719 -5.065 1.00 96.25 85 SER A O 1
ATOM 647 N N . ASP A 1 86 ? 8.443 -3.964 -5.604 1.00 95.62 86 ASP A N 1
ATOM 648 C CA . ASP A 1 86 ? 9.541 -3.036 -5.901 1.00 95.62 86 ASP A CA 1
ATOM 649 C C . ASP A 1 86 ? 10.411 -2.775 -4.673 1.00 95.62 86 ASP A C 1
ATOM 651 O O . ASP A 1 86 ? 11.638 -2.787 -4.756 1.00 95.62 86 ASP A O 1
ATOM 655 N N . LEU A 1 87 ? 9.782 -2.582 -3.512 1.00 95.06 87 LEU A N 1
ATOM 656 C CA . LEU A 1 87 ? 10.504 -2.414 -2.256 1.00 95.06 87 LEU A CA 1
ATOM 657 C C . LEU A 1 87 ? 11.320 -3.670 -1.914 1.00 95.06 87 LEU A C 1
ATOM 659 O O . LEU A 1 87 ? 12.505 -3.565 -1.627 1.00 95.06 87 LEU A O 1
ATOM 663 N N . TYR A 1 88 ? 10.721 -4.860 -2.040 1.00 94.50 88 TYR A N 1
ATOM 664 C CA . TYR A 1 88 ? 11.439 -6.125 -1.857 1.00 94.50 88 TYR A CA 1
ATOM 665 C C . TYR A 1 88 ? 12.610 -6.283 -2.839 1.00 94.50 88 TYR A C 1
ATOM 667 O O . TYR A 1 88 ? 13.678 -6.746 -2.442 1.00 94.50 88 TYR A O 1
ATOM 675 N N . ALA A 1 89 ? 12.426 -5.907 -4.108 1.00 94.19 89 ALA A N 1
ATOM 676 C CA . ALA A 1 89 ? 13.474 -5.977 -5.120 1.00 94.19 89 ALA A CA 1
ATOM 677 C C . ALA A 1 89 ? 14.653 -5.057 -4.772 1.00 94.19 89 ALA A C 1
ATOM 679 O O . ALA A 1 89 ? 15.798 -5.495 -4.849 1.00 94.19 89 ALA A O 1
ATOM 680 N N . ARG A 1 90 ? 14.382 -3.824 -4.317 1.00 94.50 90 ARG A N 1
ATOM 681 C CA . ARG A 1 90 ? 15.420 -2.894 -3.840 1.00 94.50 90 ARG A CA 1
ATOM 682 C C . ARG A 1 90 ? 16.156 -3.442 -2.621 1.00 94.50 90 ARG A C 1
ATOM 684 O O . ARG A 1 90 ? 17.381 -3.467 -2.635 1.00 94.50 90 ARG A O 1
ATOM 691 N N . ASP A 1 91 ? 15.435 -3.930 -1.614 1.00 93.44 91 ASP A N 1
ATOM 692 C CA . ASP A 1 91 ? 16.039 -4.490 -0.396 1.00 93.44 91 ASP A CA 1
ATOM 693 C C . ASP A 1 91 ? 16.910 -5.714 -0.724 1.00 93.44 91 ASP A C 1
ATOM 695 O O . ASP A 1 91 ? 18.038 -5.846 -0.251 1.00 93.44 91 ASP A O 1
ATOM 699 N N . THR A 1 92 ? 16.414 -6.597 -1.595 1.00 90.75 92 THR A N 1
ATOM 700 C CA . THR A 1 92 ? 17.146 -7.793 -2.034 1.00 90.75 92 THR A CA 1
ATOM 701 C C . THR A 1 92 ? 18.382 -7.422 -2.842 1.00 90.75 92 THR A C 1
ATOM 703 O O . THR A 1 92 ? 19.426 -8.041 -2.663 1.00 90.75 92 THR A O 1
ATOM 706 N N . TRP A 1 93 ? 18.295 -6.404 -3.702 1.00 92.81 93 TRP A N 1
ATOM 707 C CA . TRP A 1 93 ? 19.443 -5.905 -4.452 1.00 92.81 93 TRP A CA 1
ATOM 708 C C . TRP A 1 93 ? 20.561 -5.454 -3.508 1.00 92.81 93 TRP A C 1
ATOM 710 O O . TRP A 1 93 ? 21.703 -5.861 -3.702 1.00 92.81 93 TRP A O 1
ATOM 720 N N . GLN A 1 94 ? 20.229 -4.714 -2.441 1.00 93.69 94 GLN A N 1
ATOM 721 C CA . GLN A 1 94 ? 21.216 -4.298 -1.434 1.00 93.69 94 GLN A CA 1
ATOM 722 C C . GLN A 1 94 ? 21.878 -5.505 -0.755 1.00 93.69 94 GLN A C 1
ATOM 724 O O . GLN A 1 94 ? 23.098 -5.549 -0.624 1.00 93.69 94 GLN A O 1
ATOM 729 N N . LEU A 1 95 ? 21.088 -6.511 -0.364 1.00 89.44 95 LEU A N 1
ATOM 730 C CA . LEU A 1 95 ? 21.603 -7.731 0.266 1.00 89.44 95 LEU A CA 1
ATOM 731 C C . LEU A 1 95 ? 22.533 -8.518 -0.667 1.00 89.44 95 LEU A C 1
ATOM 733 O O . LEU A 1 95 ? 23.632 -8.895 -0.264 1.00 89.44 95 LEU A O 1
ATOM 737 N N . VAL A 1 96 ? 22.118 -8.737 -1.915 1.00 89.00 96 VAL A N 1
ATOM 738 C CA . VAL A 1 96 ? 22.907 -9.477 -2.911 1.00 89.00 96 VAL A CA 1
ATOM 739 C C . VAL A 1 96 ? 24.205 -8.738 -3.232 1.00 89.00 96 VAL A C 1
ATOM 741 O O . VAL A 1 96 ? 25.263 -9.362 -3.273 1.00 89.00 96 VAL A O 1
ATOM 744 N N . HIS A 1 97 ? 24.155 -7.414 -3.396 1.00 90.88 97 HIS A N 1
ATOM 745 C CA . HIS A 1 97 ? 25.356 -6.609 -3.628 1.00 90.88 97 HIS A CA 1
ATOM 746 C C . HIS A 1 97 ? 26.311 -6.587 -2.430 1.00 90.88 97 HIS A C 1
ATOM 748 O O . HIS A 1 97 ? 27.519 -6.482 -2.628 1.00 90.88 97 HIS A O 1
ATOM 754 N N . ALA A 1 98 ? 25.803 -6.746 -1.207 1.00 94.69 98 ALA A N 1
ATOM 755 C CA . ALA A 1 98 ? 26.614 -6.926 -0.004 1.00 94.69 98 ALA A CA 1
ATOM 756 C C . ALA A 1 98 ? 27.150 -8.365 0.174 1.00 94.69 98 ALA A C 1
ATOM 758 O O . ALA A 1 98 ? 27.813 -8.651 1.170 1.00 94.69 98 ALA A O 1
ATOM 759 N N . GLY A 1 99 ? 26.870 -9.281 -0.762 1.00 91.81 99 GLY A N 1
ATOM 760 C CA . GLY A 1 99 ? 27.320 -10.675 -0.716 1.00 91.81 99 GLY A CA 1
ATOM 761 C C . GLY A 1 99 ? 26.451 -11.602 0.140 1.00 91.81 99 GLY A C 1
ATOM 762 O O . GLY A 1 99 ? 26.859 -12.729 0.421 1.00 91.81 99 GLY A O 1
ATOM 763 N N . ALA A 1 100 ? 25.258 -11.170 0.561 1.00 87.38 100 ALA A N 1
ATOM 764 C CA . ALA A 1 100 ? 24.350 -12.022 1.318 1.00 87.38 100 ALA A CA 1
ATOM 765 C C . ALA A 1 100 ? 23.667 -13.057 0.396 1.00 87.38 100 ALA A C 1
ATOM 767 O O . ALA A 1 100 ? 23.147 -12.696 -0.665 1.00 87.38 100 ALA A O 1
ATOM 768 N N . PRO A 1 101 ? 23.614 -14.342 0.791 1.00 79.06 101 PRO A N 1
ATOM 769 C CA . PRO A 1 101 ? 22.897 -15.358 0.032 1.00 79.06 101 PRO A CA 1
ATOM 770 C C . PRO A 1 101 ? 21.380 -15.130 0.098 1.00 79.06 101 PRO A C 1
ATOM 772 O O . PRO A 1 101 ? 20.845 -14.603 1.076 1.00 79.06 101 PRO A O 1
ATOM 775 N N . ALA A 1 102 ? 20.664 -15.568 -0.940 1.00 67.06 102 ALA A N 1
ATOM 776 C CA . ALA A 1 102 ? 19.208 -15.496 -0.971 1.00 67.06 102 ALA A CA 1
ATOM 777 C C . ALA A 1 102 ? 18.599 -16.317 0.180 1.00 67.06 102 ALA A C 1
ATOM 779 O O . ALA A 1 102 ? 18.860 -17.512 0.317 1.00 67.06 102 ALA A O 1
ATOM 780 N N . ALA A 1 103 ? 17.766 -15.683 1.004 1.00 63.69 103 ALA A N 1
ATOM 781 C CA . ALA A 1 103 ? 17.135 -16.349 2.136 1.00 63.69 103 ALA A CA 1
ATOM 782 C 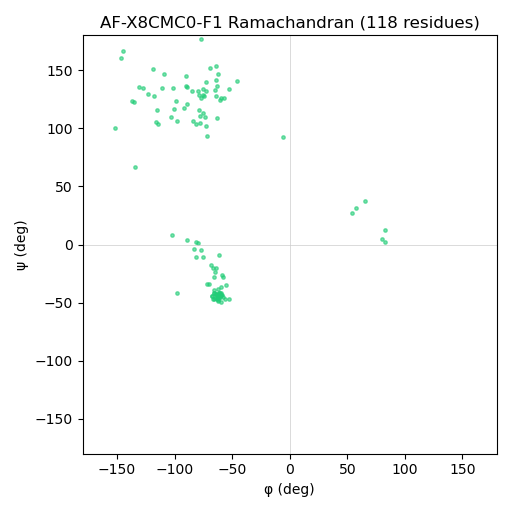C . ALA A 1 103 ? 15.983 -17.265 1.680 1.00 63.69 103 ALA A C 1
ATOM 784 O O . ALA A 1 103 ? 14.931 -16.793 1.237 1.00 63.69 103 ALA A O 1
ATOM 785 N N . THR A 1 104 ? 16.145 -18.577 1.848 1.00 62.16 104 THR A N 1
ATOM 786 C CA . THR A 1 104 ? 15.072 -19.572 1.709 1.00 62.16 104 THR A CA 1
ATOM 787 C C . THR A 1 104 ? 14.309 -19.666 3.027 1.00 62.16 104 THR A C 1
ATOM 789 O O . THR A 1 104 ? 14.801 -20.190 4.022 1.00 62.16 104 THR A O 1
ATOM 792 N N . THR A 1 105 ? 13.096 -19.119 3.077 1.00 60.84 105 THR A N 1
ATOM 793 C CA . THR A 1 105 ? 12.296 -19.138 4.305 1.00 60.84 105 THR A CA 1
ATOM 794 C C . THR A 1 105 ? 11.626 -20.500 4.517 1.00 60.84 105 THR A C 1
ATOM 796 O O . THR A 1 105 ? 10.726 -20.858 3.764 1.00 60.84 105 THR A O 1
ATOM 799 N N . THR A 1 106 ? 11.994 -21.202 5.595 1.00 46.44 106 THR A N 1
ATOM 800 C CA . THR A 1 106 ? 11.179 -22.258 6.222 1.00 46.44 106 THR A CA 1
ATOM 801 C C . THR A 1 106 ? 10.782 -21.771 7.616 1.00 46.44 106 THR A C 1
ATOM 803 O O . THR A 1 106 ? 11.612 -21.763 8.518 1.00 46.44 106 THR A O 1
ATOM 806 N N . TYR A 1 107 ? 9.531 -21.340 7.801 1.00 52.59 107 TYR A N 1
ATOM 807 C CA . TYR A 1 107 ? 8.970 -21.079 9.134 1.00 52.59 107 TYR A CA 1
ATOM 808 C C . TYR A 1 107 ? 7.601 -21.759 9.280 1.00 52.59 107 TYR A C 1
ATOM 810 O O . TYR A 1 107 ? 6.769 -21.634 8.377 1.00 52.59 107 TYR A O 1
ATOM 818 N N . PRO A 1 108 ? 7.323 -22.428 10.417 1.00 40.94 108 PRO A N 1
ATOM 819 C CA . PRO A 1 108 ? 5.996 -22.931 10.740 1.00 40.94 108 PRO A CA 1
ATOM 820 C C . PRO A 1 108 ? 5.132 -21.766 11.245 1.00 40.94 108 PRO A C 1
ATOM 822 O 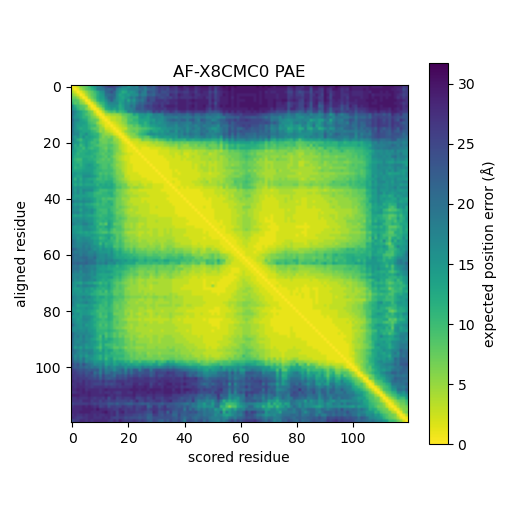O . PRO A 1 108 ? 5.299 -21.278 12.362 1.00 40.94 108 PRO A O 1
ATOM 825 N N . LEU A 1 109 ? 4.214 -21.277 10.412 1.00 46.50 109 LEU A N 1
ATOM 826 C CA . LEU A 1 109 ? 3.296 -20.208 10.802 1.00 46.50 109 LEU A CA 1
ATOM 827 C C . LEU A 1 109 ? 2.224 -20.757 11.756 1.00 46.50 109 LEU A C 1
ATOM 829 O O . LEU A 1 109 ? 1.327 -21.486 11.336 1.00 46.50 109 LEU A O 1
ATOM 833 N N . LYS A 1 110 ? 2.278 -20.367 13.035 1.00 39.56 110 LYS A N 1
ATOM 834 C CA . LYS A 1 110 ? 1.113 -20.451 13.927 1.00 39.56 110 LYS A CA 1
ATOM 835 C C . LYS A 1 110 ? 0.120 -19.333 13.580 1.00 39.56 110 LYS A C 1
ATOM 837 O O . LYS A 1 110 ? 0.491 -18.170 13.464 1.00 39.56 110 LYS A O 1
ATOM 842 N N . SER A 1 111 ? -1.131 -19.749 13.396 1.00 46.72 111 SER A N 1
ATOM 843 C CA . SER A 1 111 ? -2.389 -19.001 13.227 1.00 46.72 111 SER A CA 1
ATOM 844 C C . SER A 1 111 ? -2.340 -17.469 13.388 1.00 46.72 111 SER A C 1
ATOM 846 O O . SER A 1 111 ? -2.587 -16.943 14.473 1.00 46.72 111 SER A O 1
ATOM 848 N N . LEU A 1 112 ? -2.148 -16.750 12.276 1.00 50.94 112 LEU A N 1
ATOM 849 C CA . LEU A 1 112 ? -2.501 -15.333 12.138 1.00 50.94 112 LEU A CA 1
ATOM 850 C C . LEU A 1 112 ? -3.609 -15.214 11.081 1.00 50.94 112 LEU A C 1
ATOM 852 O O . LEU A 1 112 ? -3.404 -15.551 9.915 1.00 50.94 112 LEU A O 1
ATOM 856 N N . ALA A 1 113 ? -4.798 -14.760 11.478 1.00 53.75 113 ALA A N 1
ATOM 857 C CA . ALA A 1 113 ? -5.915 -14.584 10.553 1.00 53.75 113 ALA A CA 1
ATOM 858 C C . ALA A 1 113 ? -5.774 -13.253 9.794 1.00 53.75 113 ALA A C 1
ATOM 860 O O . ALA A 1 113 ? -6.041 -12.180 10.334 1.00 53.75 113 ALA A O 1
ATOM 861 N N . VAL A 1 114 ? -5.360 -13.325 8.529 1.00 54.41 114 VAL A N 1
ATOM 862 C CA . VAL A 1 114 ? -5.255 -12.171 7.625 1.00 54.41 114 VAL A CA 1
ATOM 863 C C . VAL A 1 114 ? -6.583 -11.984 6.892 1.00 54.41 114 VAL A C 1
ATOM 865 O O . VAL A 1 114 ? -7.011 -12.871 6.156 1.00 54.41 114 VAL A O 1
ATOM 868 N N . ARG A 1 115 ? -7.232 -10.822 7.038 1.00 50.00 115 ARG A N 1
ATOM 869 C CA . ARG A 1 115 ? -8.336 -10.419 6.149 1.00 50.00 115 ARG A CA 1
ATOM 870 C C . ARG A 1 115 ? -7.796 -9.460 5.091 1.00 50.00 115 ARG A C 1
ATOM 872 O O . ARG A 1 115 ? -7.220 -8.428 5.427 1.00 50.00 115 ARG A O 1
ATOM 879 N N . ARG A 1 116 ? -7.987 -9.803 3.814 1.00 42.78 116 ARG A N 1
ATOM 880 C CA . ARG A 1 116 ? -7.814 -8.857 2.702 1.00 42.78 116 ARG A CA 1
ATOM 881 C C . ARG A 1 116 ? -9.068 -7.988 2.623 1.00 42.78 116 ARG A C 1
ATOM 883 O O . ARG A 1 116 ? -10.169 -8.530 2.663 1.00 42.78 116 ARG A O 1
ATOM 890 N N . CYS A 1 117 ? -8.903 -6.673 2.524 1.00 37.53 117 CYS A N 1
ATOM 891 C CA . CYS A 1 117 ? -10.000 -5.789 2.138 1.00 37.53 117 CYS A CA 1
ATOM 892 C C . CYS A 1 117 ? -10.027 -5.620 0.617 1.00 37.53 117 CYS A C 1
ATOM 894 O O . CYS A 1 117 ? -8.980 -5.592 -0.030 1.00 37.53 117 CYS A O 1
ATOM 896 N N . SER A 1 118 ? -11.244 -5.510 0.088 1.00 33.06 118 SER A N 1
ATOM 897 C CA . SER A 1 118 ? -11.553 -5.174 -1.302 1.00 33.06 118 SER A CA 1
ATOM 898 C C . SER A 1 118 ? -11.077 -3.757 -1.663 1.00 33.06 118 SER A C 1
ATOM 900 O O . SER A 1 118 ? -10.985 -2.914 -0.765 1.00 33.06 118 SER A O 1
ATOM 902 N N . PRO A 1 119 ? -10.777 -3.489 -2.948 1.00 40.75 119 PRO A N 1
ATOM 903 C CA . PRO A 1 119 ? -10.291 -2.187 -3.400 1.00 40.75 119 PRO A CA 1
ATOM 904 C C . PRO A 1 119 ? -11.364 -1.100 -3.212 1.00 40.75 119 PRO A C 1
ATOM 906 O O . PRO A 1 119 ? -12.529 -1.318 -3.547 1.00 40.75 119 PRO A O 1
ATOM 909 N N . LEU A 1 120 ? -10.951 0.043 -2.650 1.00 40.53 120 LEU A N 1
ATOM 910 C CA . LEU A 1 120 ? -11.694 1.312 -2.585 1.00 40.53 120 LEU A CA 1
ATOM 911 C C . LEU A 1 120 ? -11.178 2.269 -3.659 1.00 40.53 120 LEU A C 1
ATOM 913 O O . LEU A 1 120 ? -9.938 2.306 -3.838 1.00 40.53 120 LEU A O 1
#

Mean predicted aligned error: 11.22 Å